Protein AF-A0A2Z5PFH1-F1 (afdb_monomer_lite)

Radius of gyration: 15.81 Å; chains: 1; bounding box: 40×28×47 Å

Structure (mmCIF, N/CA/C/O backbone):
data_AF-A0A2Z5PFH1-F1
#
_entry.id   AF-A0A2Z5PFH1-F1
#
loop_
_atom_site.group_PDB
_atom_site.id
_atom_site.type_symbol
_atom_site.label_atom_id
_atom_site.label_alt_id
_atom_site.label_comp_id
_atom_site.label_asym_id
_atom_site.label_entity_id
_atom_site.label_seq_id
_atom_site.pdbx_PDB_ins_code
_atom_site.Cartn_x
_atom_site.Cartn_y
_atom_site.Cartn_z
_atom_site.occupancy
_atom_site.B_iso_or_equiv
_atom_site.auth_seq_id
_atom_site.auth_comp_id
_atom_site.auth_asym_id
_atom_site.auth_atom_id
_atom_site.pdbx_PDB_model_num
ATOM 1 N N . MET A 1 1 ? -22.703 -1.193 4.687 1.00 47.06 1 MET A N 1
ATOM 2 C CA . MET A 1 1 ? -21.706 -2.068 4.046 1.00 47.06 1 MET A CA 1
ATOM 3 C C . MET A 1 1 ? -21.724 -1.663 2.586 1.00 47.06 1 MET A C 1
ATOM 5 O O . MET A 1 1 ? -22.517 -2.196 1.832 1.00 47.06 1 MET A O 1
ATOM 9 N N . ASP A 1 2 ? -20.964 -0.621 2.246 1.00 62.84 2 ASP A N 1
ATOM 10 C CA . ASP A 1 2 ? -20.824 -0.153 0.862 1.00 62.84 2 ASP A CA 1
ATOM 11 C C . ASP A 1 2 ? -19.458 -0.627 0.369 1.00 62.84 2 ASP A C 1
ATOM 13 O O . ASP A 1 2 ? -18.484 0.132 0.349 1.00 62.84 2 ASP A O 1
ATOM 17 N N . SER A 1 3 ? -19.372 -1.925 0.096 1.00 66.69 3 SER A N 1
ATOM 18 C CA . SER A 1 3 ? -18.253 -2.550 -0.602 1.00 66.69 3 SER A CA 1
ATOM 19 C C . SER A 1 3 ? -18.802 -3.242 -1.843 1.00 66.69 3 SER A C 1
ATOM 21 O O . SER A 1 3 ? -19.851 -3.886 -1.807 1.00 66.69 3 SER A O 1
ATOM 23 N N . PHE A 1 4 ? -18.110 -3.060 -2.962 1.00 80.75 4 PHE A N 1
ATOM 24 C CA . PHE A 1 4 ? -18.420 -3.739 -4.212 1.00 80.75 4 PHE A CA 1
ATOM 25 C C . PHE A 1 4 ? -17.482 -4.931 -4.358 1.00 80.75 4 PHE A C 1
ATOM 27 O O . PHE A 1 4 ? -16.311 -4.849 -3.992 1.00 80.75 4 PHE A O 1
ATOM 34 N N . VAL A 1 5 ? -17.999 -6.032 -4.895 1.00 86.06 5 VAL A N 1
ATOM 35 C CA . VAL A 1 5 ? -17.171 -7.180 -5.267 1.00 86.06 5 VAL A CA 1
ATOM 36 C C . VAL A 1 5 ? -16.503 -6.867 -6.602 1.00 86.06 5 VAL A C 1
ATOM 38 O O . VAL A 1 5 ? -17.179 -6.465 -7.551 1.00 86.06 5 VAL A O 1
ATOM 41 N N . VAL A 1 6 ? -15.182 -7.028 -6.666 1.00 88.62 6 VAL A N 1
ATOM 42 C CA . VAL A 1 6 ? -14.400 -6.801 -7.886 1.00 88.62 6 VAL A CA 1
ATOM 43 C C . VAL A 1 6 ? -14.427 -8.057 -8.757 1.00 88.62 6 VAL A C 1
ATOM 45 O O . VAL A 1 6 ? -14.200 -9.164 -8.277 1.00 88.62 6 VAL A O 1
ATOM 48 N N . ASP A 1 7 ? -14.691 -7.873 -10.050 1.00 93.75 7 ASP A N 1
ATOM 49 C CA . ASP A 1 7 ? -14.525 -8.899 -11.082 1.00 93.75 7 ASP A CA 1
ATOM 50 C C . ASP A 1 7 ? -13.086 -8.818 -11.618 1.00 93.75 7 ASP A C 1
ATOM 52 O O . ASP A 1 7 ? -12.765 -7.976 -12.463 1.00 93.75 7 ASP A O 1
ATOM 56 N N . PHE A 1 8 ? -12.198 -9.639 -11.050 1.00 91.38 8 PHE A N 1
ATOM 57 C CA . PHE A 1 8 ? -10.767 -9.610 -11.363 1.00 91.38 8 PHE A CA 1
ATOM 58 C C . PHE A 1 8 ? -10.460 -10.033 -12.800 1.00 91.38 8 PHE A C 1
ATOM 60 O O . PHE A 1 8 ? -9.520 -9.499 -13.388 1.00 91.38 8 PHE A O 1
ATOM 67 N N . ASP A 1 9 ? -11.265 -10.920 -13.390 1.00 92.06 9 ASP A N 1
ATOM 68 C CA . ASP A 1 9 ? -11.077 -11.358 -14.774 1.00 92.06 9 ASP A CA 1
ATOM 69 C C . ASP A 1 9 ? -11.300 -10.183 -15.730 1.00 92.06 9 ASP A C 1
ATOM 71 O O . ASP A 1 9 ? -10.419 -9.847 -16.526 1.00 92.06 9 ASP A O 1
ATOM 75 N N . LYS A 1 10 ? -12.423 -9.464 -15.580 1.00 94.31 10 LYS A N 1
ATOM 76 C CA . LYS A 1 10 ? -12.698 -8.268 -16.394 1.00 94.31 10 LYS A CA 1
ATOM 77 C C . LYS A 1 10 ? -11.688 -7.152 -16.164 1.00 94.31 10 LYS A C 1
ATOM 79 O O . LYS A 1 10 ? -11.307 -6.470 -17.115 1.00 94.31 10 LYS A O 1
ATOM 84 N N . LEU A 1 11 ? -11.259 -6.941 -14.919 1.00 93.00 11 LEU A N 1
ATOM 85 C CA . LEU A 1 11 ? -10.262 -5.916 -14.611 1.00 93.00 11 LEU A CA 1
ATOM 86 C C . LEU A 1 11 ? -8.904 -6.255 -15.248 1.00 93.00 11 LEU A C 1
ATOM 88 O O . LEU A 1 11 ? -8.261 -5.378 -15.823 1.00 93.00 11 LEU A O 1
ATOM 92 N N . THR A 1 12 ? -8.511 -7.529 -15.227 1.00 91.38 12 THR A N 1
ATOM 93 C CA . THR A 1 12 ? -7.285 -8.018 -15.871 1.00 91.38 12 THR A CA 1
ATOM 94 C C . THR A 1 12 ? -7.345 -7.858 -17.390 1.00 91.38 12 THR A C 1
ATOM 96 O O . THR A 1 12 ? -6.382 -7.398 -18.003 1.00 91.38 12 THR A O 1
ATOM 99 N N . GLU A 1 13 ? -8.474 -8.197 -18.018 1.00 93.12 13 GLU A N 1
ATOM 100 C CA . GLU A 1 13 ? -8.680 -7.982 -19.455 1.00 93.12 13 GLU A CA 1
ATOM 101 C C . GLU A 1 13 ? -8.608 -6.500 -19.832 1.00 93.12 13 GLU A C 1
ATOM 103 O O . GLU A 1 13 ? -7.948 -6.141 -20.810 1.00 93.12 13 GLU A O 1
ATOM 108 N N . TYR A 1 14 ? -9.233 -5.632 -19.032 1.00 93.12 14 TYR A N 1
ATOM 109 C CA . TYR A 1 14 ? -9.162 -4.190 -19.232 1.00 93.12 14 TYR A CA 1
ATOM 110 C C . TYR A 1 14 ? -7.716 -3.690 -19.168 1.00 93.12 14 TYR A C 1
ATOM 112 O O . TYR A 1 14 ? -7.279 -2.996 -20.084 1.00 93.12 14 TYR A O 1
ATOM 120 N N . ILE A 1 15 ? -6.949 -4.094 -18.154 1.00 91.69 15 ILE A N 1
ATOM 121 C CA . ILE A 1 15 ? -5.542 -3.696 -18.002 1.00 91.69 15 ILE A CA 1
ATOM 122 C C . ILE A 1 15 ? -4.700 -4.156 -19.194 1.00 91.69 15 ILE A C 1
ATOM 124 O O . ILE A 1 15 ? -3.959 -3.355 -19.756 1.00 91.69 15 ILE A O 1
ATOM 128 N N . ARG A 1 16 ? -4.879 -5.401 -19.656 1.00 89.75 16 ARG A N 1
ATOM 129 C CA . ARG A 1 16 ? -4.196 -5.928 -20.855 1.00 89.75 16 ARG A CA 1
ATOM 130 C C . ARG A 1 16 ? -4.543 -5.172 -22.140 1.00 89.75 16 ARG A C 1
ATOM 132 O O . ARG A 1 16 ? -3.787 -5.237 -23.105 1.00 89.75 16 ARG A O 1
ATOM 139 N N . SER A 1 17 ? -5.688 -4.489 -22.186 1.00 93.69 17 SER A N 1
ATOM 140 C CA . SER A 1 17 ? -6.093 -3.684 -23.343 1.00 93.69 17 SER A CA 1
ATOM 141 C C . SER A 1 17 ? -5.407 -2.311 -23.404 1.00 93.69 17 SER A C 1
ATOM 143 O O . SER A 1 17 ? -5.392 -1.682 -24.468 1.00 93.69 17 SER A O 1
ATOM 145 N N . ILE A 1 18 ? -4.825 -1.847 -22.291 1.00 93.81 18 ILE A N 1
ATOM 146 C CA . ILE A 1 18 ? -4.111 -0.571 -22.213 1.00 93.81 18 ILE A CA 1
ATOM 147 C C . ILE A 1 18 ? -2.772 -0.713 -22.946 1.00 93.81 18 ILE A C 1
ATOM 149 O O . ILE A 1 18 ? -1.965 -1.584 -22.645 1.00 93.81 18 ILE A O 1
ATOM 153 N N . LYS A 1 19 ? -2.521 0.164 -23.922 1.00 88.56 19 LYS A N 1
ATOM 154 C CA . LYS A 1 19 ? -1.299 0.154 -24.742 1.00 88.56 19 LYS A CA 1
ATOM 155 C C . LYS A 1 19 ? -0.246 1.107 -24.178 1.00 88.56 19 LYS A C 1
ATOM 157 O O . LYS A 1 19 ? 0.057 2.123 -24.798 1.00 88.56 19 LYS A O 1
ATOM 162 N N . THR A 1 20 ? 0.260 0.791 -22.992 1.00 91.12 20 THR A N 1
ATOM 163 C CA . THR A 1 20 ? 1.402 1.469 -22.362 1.00 91.12 20 THR A CA 1
ATOM 164 C C . THR A 1 20 ? 2.410 0.423 -21.905 1.00 91.12 20 THR A C 1
ATOM 166 O O . THR A 1 20 ? 2.016 -0.696 -21.585 1.00 91.12 20 THR A O 1
ATOM 169 N N . GLU A 1 21 ? 3.692 0.777 -21.914 1.00 83.88 21 GLU A N 1
ATOM 170 C CA . GLU A 1 21 ? 4.759 -0.090 -21.399 1.00 83.88 21 GLU A CA 1
ATOM 171 C C . GLU A 1 21 ? 4.835 -0.000 -19.871 1.00 83.88 21 GLU A C 1
ATOM 173 O O . GLU A 1 21 ? 4.939 -1.025 -19.206 1.00 83.88 21 GLU A O 1
ATOM 178 N N . ASP A 1 22 ? 4.651 1.205 -19.323 1.00 91.31 22 ASP A N 1
ATOM 179 C CA . ASP A 1 22 ? 4.668 1.457 -17.883 1.00 91.31 22 ASP A CA 1
ATOM 180 C C . ASP A 1 22 ? 3.259 1.789 -17.379 1.00 91.31 22 ASP A C 1
ATOM 182 O O . ASP A 1 22 ? 2.590 2.694 -17.898 1.00 91.31 22 ASP A O 1
ATOM 186 N N . LEU A 1 23 ? 2.799 1.059 -16.360 1.00 94.38 23 LEU A N 1
ATOM 187 C CA . LEU A 1 23 ? 1.491 1.243 -15.735 1.00 94.38 23 LEU A CA 1
ATOM 188 C C . LEU A 1 23 ? 1.618 1.229 -14.210 1.00 94.38 23 LEU A C 1
ATOM 190 O O . LEU A 1 23 ? 2.183 0.306 -13.633 1.00 94.38 23 LEU A O 1
ATOM 194 N N . ILE A 1 24 ? 1.025 2.229 -13.556 1.00 95.19 24 ILE A N 1
ATOM 195 C CA . ILE A 1 24 ? 0.897 2.278 -12.096 1.00 95.19 24 ILE A CA 1
ATOM 196 C C . ILE A 1 24 ? -0.536 1.893 -11.735 1.00 95.19 24 ILE A C 1
ATOM 198 O O . ILE A 1 24 ? -1.491 2.552 -12.151 1.00 95.19 24 ILE A O 1
ATOM 202 N N . LEU A 1 25 ? -0.679 0.823 -10.956 1.00 95.06 25 LEU A N 1
ATOM 203 C CA . LEU A 1 25 ? -1.960 0.345 -10.445 1.00 95.06 25 LEU A CA 1
ATOM 204 C C . LEU A 1 25 ? -2.173 0.863 -9.017 1.00 95.06 25 LEU A C 1
ATOM 206 O O . LEU A 1 25 ? -1.596 0.332 -8.071 1.00 95.06 25 LEU A O 1
ATOM 210 N N . ASP A 1 26 ? -3.017 1.884 -8.861 1.00 95.00 26 ASP A N 1
ATOM 211 C CA . ASP A 1 26 ? -3.407 2.420 -7.551 1.00 95.00 26 ASP A CA 1
ATOM 212 C C . ASP A 1 26 ? -4.701 1.761 -7.050 1.00 95.00 26 ASP A C 1
ATOM 214 O O . ASP A 1 26 ? -5.763 1.864 -7.672 1.00 95.00 26 ASP A O 1
ATOM 218 N N . GLY A 1 27 ? -4.611 1.073 -5.913 1.00 91.88 27 GLY A N 1
ATOM 219 C CA . GLY A 1 27 ? -5.760 0.518 -5.210 1.00 91.88 27 GLY A CA 1
ATOM 220 C C . GLY A 1 27 ? -5.382 -0.605 -4.250 1.00 91.88 27 GLY A C 1
ATOM 221 O O . GLY A 1 27 ? -4.429 -1.339 -4.474 1.00 91.88 27 GLY A O 1
ATOM 222 N N . HIS A 1 28 ? -6.186 -0.803 -3.204 1.00 89.75 28 HIS A N 1
ATOM 223 C CA . HIS A 1 28 ? -5.959 -1.843 -2.187 1.00 89.75 28 HIS A CA 1
ATOM 224 C C . HIS A 1 28 ? -6.121 -3.286 -2.708 1.00 89.75 28 HIS A C 1
ATOM 226 O O . HIS A 1 28 ? -5.825 -4.229 -1.988 1.00 89.75 28 HIS A O 1
ATOM 232 N N . VAL A 1 29 ? -6.567 -3.464 -3.957 1.00 91.62 29 VAL A N 1
ATOM 233 C CA . VAL A 1 29 ? -6.668 -4.767 -4.638 1.00 91.62 29 VAL A CA 1
ATOM 234 C C . VAL A 1 29 ? -5.651 -4.925 -5.777 1.00 91.62 29 VAL A C 1
ATOM 236 O O . VAL A 1 29 ? -5.724 -5.890 -6.533 1.00 91.62 29 VAL A O 1
ATOM 239 N N . SER A 1 30 ? -4.720 -3.980 -5.955 1.00 94.12 30 SER A N 1
ATOM 240 C CA . SER A 1 30 ? -3.780 -3.989 -7.088 1.00 94.12 30 SER A CA 1
ATOM 241 C C . SER A 1 30 ? -2.867 -5.219 -7.098 1.00 94.12 30 SER A C 1
ATOM 243 O O . SER A 1 30 ? -2.557 -5.752 -8.162 1.00 94.12 30 SER A O 1
ATOM 245 N N . HIS A 1 31 ? -2.518 -5.734 -5.919 1.00 93.12 31 HIS A N 1
ATOM 246 C CA . HIS A 1 31 ? -1.700 -6.932 -5.743 1.00 93.12 31 HIS A CA 1
ATOM 247 C C . HIS A 1 31 ? -2.378 -8.229 -6.236 1.00 93.12 31 HIS A C 1
ATOM 249 O O . HIS A 1 31 ? -1.705 -9.245 -6.380 1.00 93.12 31 HIS A O 1
ATOM 255 N N . TYR A 1 32 ? -3.681 -8.215 -6.547 1.00 92.38 32 TYR A N 1
ATOM 256 C CA . TYR A 1 32 ? -4.378 -9.342 -7.190 1.00 92.38 32 TYR A CA 1
ATOM 257 C C . TYR A 1 32 ? -4.186 -9.385 -8.715 1.00 92.38 32 TYR A C 1
ATOM 259 O O . TYR A 1 32 ? -4.583 -10.354 -9.358 1.00 92.38 32 TYR A O 1
ATOM 267 N N . LEU A 1 33 ? -3.612 -8.340 -9.317 1.00 92.44 33 LEU A N 1
ATOM 268 C CA . LEU A 1 33 ? -3.552 -8.161 -10.774 1.00 92.44 33 LEU A CA 1
ATOM 269 C C . LEU A 1 33 ? -2.220 -8.624 -11.383 1.00 92.44 33 LEU A C 1
ATOM 271 O O . LEU A 1 33 ? -1.902 -8.258 -12.512 1.00 92.44 33 LEU A O 1
ATOM 275 N N . ASN A 1 34 ? -1.458 -9.438 -10.642 1.00 89.44 34 ASN A N 1
ATOM 276 C CA . ASN A 1 34 ? -0.139 -9.954 -11.015 1.00 89.44 34 ASN A CA 1
ATOM 277 C C . ASN A 1 34 ? 0.819 -8.861 -11.548 1.00 89.44 34 ASN A C 1
ATOM 279 O O . ASN A 1 34 ? 1.295 -8.964 -12.683 1.00 89.44 34 ASN A O 1
ATOM 28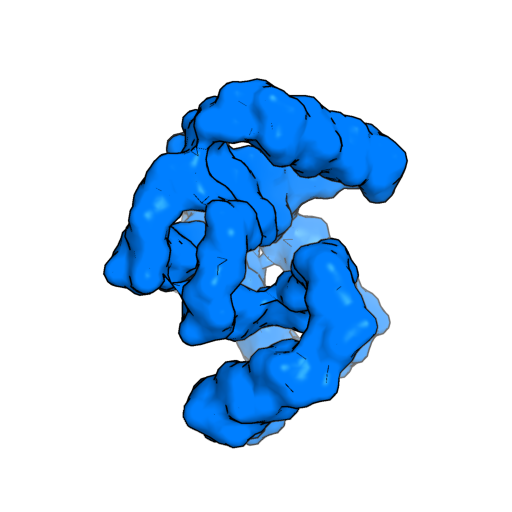3 N N . PRO A 1 35 ? 1.086 -7.799 -10.766 1.00 93.38 35 PRO A N 1
ATOM 284 C CA . PRO A 1 35 ? 2.040 -6.771 -11.161 1.00 93.38 35 PRO A CA 1
ATOM 285 C C . PRO A 1 35 ? 3.491 -7.291 -11.149 1.00 93.38 35 PRO A C 1
ATOM 287 O O . PRO A 1 35 ? 3.824 -8.323 -10.549 1.00 93.38 35 PRO A O 1
ATOM 290 N N . A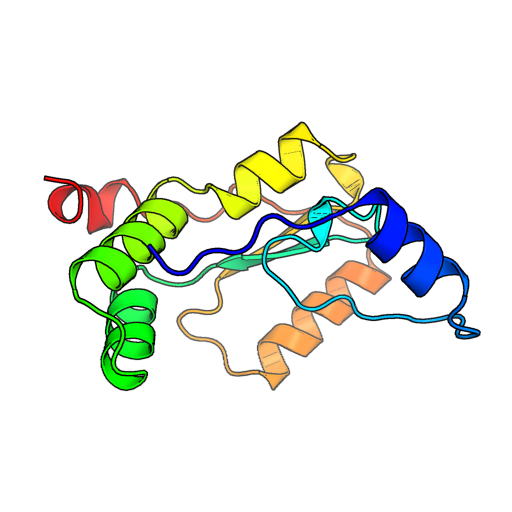SP A 1 36 ? 4.376 -6.547 -11.812 1.00 94.31 36 ASP A N 1
ATOM 291 C CA . ASP A 1 36 ? 5.815 -6.832 -11.823 1.00 94.31 36 ASP A CA 1
ATOM 292 C C . ASP A 1 36 ? 6.491 -6.451 -10.500 1.00 94.31 36 ASP A C 1
ATOM 294 O O . ASP A 1 36 ? 7.398 -7.150 -10.054 1.00 94.31 36 ASP A O 1
ATOM 298 N N . TYR A 1 37 ? 5.995 -5.392 -9.853 1.00 96.31 37 TYR A N 1
ATOM 299 C CA . TYR A 1 37 ? 6.448 -4.884 -8.558 1.00 96.31 37 TYR A CA 1
ATOM 300 C C . TYR A 1 37 ? 5.241 -4.485 -7.701 1.00 96.31 37 TYR A C 1
ATOM 302 O O . TYR A 1 37 ? 4.229 -4.016 -8.226 1.00 96.31 37 TYR A O 1
ATOM 310 N N . ILE A 1 38 ? 5.349 -4.650 -6.384 1.00 97.50 38 ILE A N 1
ATOM 311 C CA . ILE A 1 38 ? 4.299 -4.332 -5.412 1.00 97.50 38 ILE A CA 1
ATOM 312 C C . ILE A 1 38 ? 4.889 -3.415 -4.351 1.00 97.50 38 ILE A C 1
ATOM 314 O O . ILE A 1 38 ? 5.870 -3.762 -3.703 1.00 97.50 38 ILE A O 1
ATOM 318 N N . VAL A 1 39 ? 4.251 -2.266 -4.147 1.00 97.88 39 VAL A N 1
ATOM 319 C CA . VAL A 1 39 ? 4.600 -1.338 -3.071 1.00 97.88 39 VAL A CA 1
ATOM 320 C C . VAL A 1 39 ? 3.455 -1.297 -2.067 1.00 97.88 39 VAL A C 1
ATOM 322 O O . VAL A 1 39 ? 2.343 -0.893 -2.408 1.00 97.88 39 VAL A O 1
ATOM 325 N N . VAL A 1 40 ? 3.728 -1.695 -0.827 1.00 97.75 40 VAL A N 1
ATOM 326 C CA . VAL A 1 40 ? 2.774 -1.650 0.283 1.00 97.75 40 VAL A CA 1
ATOM 327 C C . VAL A 1 40 ? 3.062 -0.409 1.122 1.00 97.75 40 VAL A C 1
ATOM 329 O O . VAL A 1 40 ? 4.031 -0.353 1.879 1.00 97.75 40 VAL A O 1
ATOM 332 N N . LEU A 1 41 ? 2.210 0.607 0.979 1.00 97.69 41 LEU A N 1
ATOM 333 C CA . LEU A 1 41 ? 2.294 1.825 1.782 1.00 97.69 41 LEU A CA 1
ATOM 334 C C . LEU A 1 41 ? 1.705 1.562 3.170 1.00 97.69 41 LEU A C 1
ATOM 336 O O . LEU A 1 41 ? 0.505 1.323 3.297 1.00 97.69 41 LEU A O 1
ATOM 340 N N . ARG A 1 42 ? 2.542 1.654 4.200 1.00 97.88 42 ARG A N 1
ATOM 341 C CA . ARG A 1 42 ? 2.156 1.555 5.610 1.00 97.88 42 ARG A CA 1
ATOM 342 C C . ARG A 1 42 ? 2.000 2.938 6.211 1.00 97.88 42 ARG A C 1
ATOM 344 O O . ARG A 1 42 ? 2.640 3.898 5.772 1.00 97.88 42 ARG A O 1
ATOM 351 N N . ALA A 1 43 ? 1.167 3.063 7.233 1.00 97.56 43 ALA A N 1
ATOM 352 C CA . ALA A 1 43 ? 1.118 4.280 8.030 1.00 97.56 43 ALA A CA 1
ATOM 353 C C . ALA A 1 43 ? 0.567 4.001 9.421 1.00 97.56 43 ALA A C 1
ATOM 35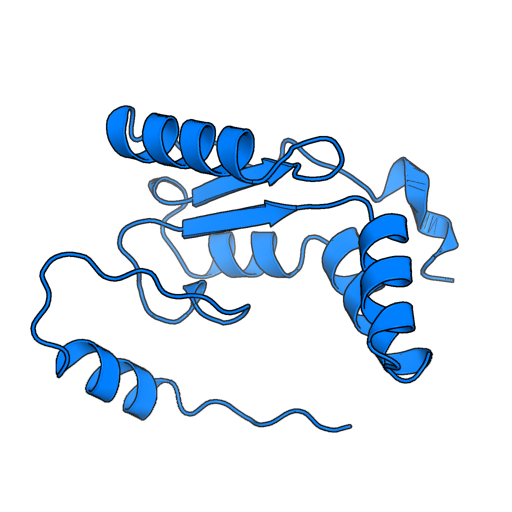5 O O . ALA A 1 43 ? -0.307 3.160 9.597 1.00 97.56 43 ALA A O 1
ATOM 356 N N . ASN A 1 44 ? 1.005 4.807 10.381 1.00 97.50 44 ASN A N 1
ATOM 357 C CA . ASN A 1 44 ? 0.531 4.779 11.751 1.00 97.50 44 ASN A CA 1
ATOM 358 C C . ASN A 1 44 ? -1.017 4.697 11.812 1.00 97.50 44 ASN A C 1
ATOM 360 O O . ASN A 1 44 ? -1.695 5.555 11.223 1.00 97.50 44 ASN A O 1
ATOM 364 N N . PRO A 1 45 ? -1.594 3.727 12.548 1.00 97.62 45 PRO A N 1
ATOM 365 C CA . PRO A 1 45 ? -3.041 3.512 12.607 1.00 97.62 45 PRO A CA 1
ATOM 366 C C . PRO A 1 45 ? -3.855 4.752 13.018 1.00 97.62 45 PRO A C 1
ATOM 368 O O . PRO A 1 45 ? -4.957 4.976 12.508 1.00 97.62 45 PRO A O 1
ATOM 371 N N . LEU A 1 46 ? -3.315 5.628 13.875 1.00 96.94 46 LEU A N 1
ATOM 372 C CA . LEU A 1 46 ? -3.982 6.882 14.247 1.00 96.94 46 LEU A CA 1
ATOM 373 C C . LEU A 1 46 ? -4.015 7.892 13.092 1.00 96.94 46 LEU A C 1
ATOM 375 O O . LEU A 1 46 ? -4.990 8.635 12.950 1.00 96.94 46 LEU A O 1
ATOM 379 N N . LEU A 1 47 ? -2.993 7.912 12.229 1.00 97.31 47 LEU A N 1
ATOM 380 C CA . LEU A 1 47 ? -3.017 8.727 11.011 1.00 97.31 47 LEU A CA 1
ATOM 381 C C . LEU A 1 47 ? -4.086 8.222 10.042 1.00 97.31 47 LEU A C 1
ATOM 383 O O . LEU A 1 47 ? -4.814 9.037 9.469 1.00 97.31 47 LEU A O 1
ATOM 387 N N . ILE A 1 48 ? -4.217 6.901 9.883 1.00 97.19 48 ILE A N 1
ATOM 388 C CA . ILE A 1 48 ? -5.284 6.291 9.078 1.00 97.19 48 ILE A CA 1
ATOM 389 C C . ILE A 1 48 ? -6.655 6.695 9.623 1.00 97.19 48 ILE A C 1
ATOM 391 O O . ILE A 1 48 ? -7.472 7.230 8.869 1.00 97.19 48 ILE A O 1
ATOM 395 N N . LYS A 1 49 ? -6.873 6.544 10.935 1.00 97.44 49 LYS A N 1
ATOM 396 C CA . LYS A 1 49 ? -8.109 6.956 11.612 1.00 97.44 49 LYS A CA 1
ATOM 397 C C . LYS A 1 49 ? -8.470 8.410 11.302 1.00 97.44 49 LYS A C 1
ATOM 399 O O . LYS A 1 49 ? -9.534 8.672 10.741 1.00 97.44 49 LYS A O 1
ATOM 404 N N . ASN A 1 50 ? -7.551 9.339 11.565 1.00 97.88 50 ASN A N 1
ATOM 405 C CA . ASN A 1 50 ? -7.763 10.772 11.344 1.00 97.88 50 ASN A CA 1
ATOM 406 C C . ASN A 1 50 ? -8.079 11.091 9.871 1.00 97.88 50 ASN A C 1
ATOM 408 O O . ASN A 1 50 ? -8.982 11.879 9.567 1.00 97.88 50 ASN A O 1
ATOM 412 N N . ARG A 1 51 ? -7.363 10.459 8.928 1.00 97.62 51 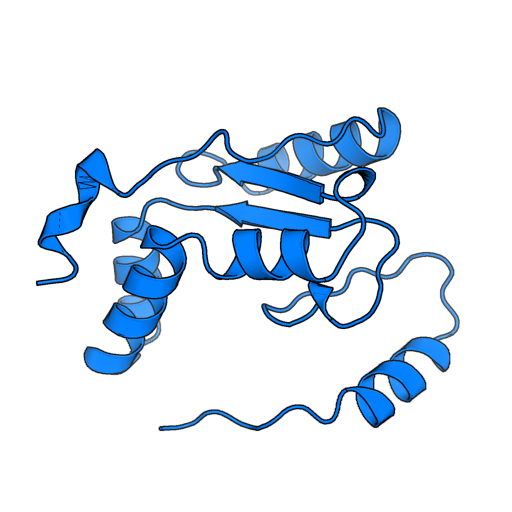ARG A N 1
ATOM 413 C CA . ARG A 1 51 ? -7.589 10.639 7.485 1.00 97.62 51 ARG A CA 1
ATOM 414 C C . ARG A 1 51 ? -8.986 10.162 7.086 1.00 97.62 51 ARG A C 1
ATOM 416 O O . ARG A 1 51 ? -9.679 10.874 6.359 1.00 97.62 51 ARG A O 1
ATOM 423 N N . LEU A 1 52 ? -9.430 9.002 7.563 1.00 97.12 52 LEU A N 1
ATOM 424 C CA . LEU A 1 52 ? -10.738 8.441 7.210 1.00 97.12 52 LEU A CA 1
ATOM 425 C C . LEU A 1 52 ? -11.908 9.173 7.885 1.00 97.12 52 LEU A C 1
ATOM 427 O O . LEU A 1 52 ? -12.932 9.407 7.239 1.00 97.12 52 LEU A O 1
ATOM 431 N N . GLU A 1 53 ? -11.749 9.619 9.132 1.00 97.12 53 GLU A N 1
ATOM 432 C CA . GLU A 1 53 ? -12.731 10.477 9.809 1.00 97.12 53 GLU A CA 1
ATOM 433 C C . GLU A 1 53 ? -12.901 11.816 9.078 1.00 97.12 53 GLU A C 1
ATOM 435 O O . GLU A 1 53 ? -14.029 12.256 8.847 1.00 97.12 53 GLU A O 1
ATOM 440 N N . SER A 1 54 ? -11.807 12.431 8.605 1.00 97.81 54 SER A N 1
ATOM 441 C CA . SER A 1 54 ? -11.877 13.673 7.815 1.00 97.81 54 SER A CA 1
ATOM 442 C C . SER A 1 54 ? -12.598 13.492 6.470 1.00 97.81 54 SER A C 1
ATOM 444 O O . SER A 1 54 ? -13.250 14.414 5.974 1.00 97.81 54 SER A O 1
ATOM 446 N N . ARG A 1 55 ? -12.565 12.271 5.917 1.00 96.56 55 ARG A N 1
ATOM 447 C CA . ARG A 1 55 ? -13.346 11.849 4.742 1.00 96.56 55 ARG A CA 1
ATOM 448 C C . ARG A 1 55 ? -14.807 11.519 5.076 1.00 96.56 55 ARG A C 1
ATOM 450 O O . ARG A 1 55 ? -15.550 11.128 4.179 1.00 96.56 55 ARG A O 1
ATOM 457 N N . LYS A 1 56 ? -15.234 11.701 6.333 1.00 96.44 56 LYS A N 1
ATOM 458 C CA . LYS A 1 56 ? -16.597 11.459 6.839 1.00 96.44 56 LYS A CA 1
ATOM 459 C C . LYS A 1 56 ? -17.049 10.004 6.713 1.00 96.44 56 LYS A C 1
ATOM 461 O O . LYS A 1 56 ? -18.226 9.732 6.475 1.00 96.44 56 LYS A O 1
ATOM 466 N N . TYR A 1 57 ? -16.119 9.062 6.853 1.00 95.06 57 TYR A N 1
ATOM 467 C CA . TYR A 1 57 ? -16.468 7.646 6.902 1.00 95.06 57 TYR A CA 1
ATOM 468 C C . TYR A 1 57 ? -17.217 7.343 8.206 1.00 95.06 57 TYR A C 1
ATOM 470 O O . TYR A 1 57 ? -17.001 7.990 9.230 1.00 95.06 57 TYR A O 1
ATOM 478 N N . LEU A 1 58 ? -18.113 6.353 8.171 1.00 95.50 58 LEU A N 1
ATOM 479 C CA . LEU A 1 58 ? -18.797 5.895 9.380 1.00 95.50 58 LEU A CA 1
ATOM 480 C C . LEU A 1 58 ? -17.771 5.336 10.380 1.00 95.50 58 LEU A C 1
ATOM 482 O O . LEU A 1 58 ? -16.869 4.624 9.938 1.00 95.50 58 LEU A O 1
ATOM 486 N N . PRO A 1 59 ? -17.938 5.552 11.700 1.00 94.81 59 PRO A N 1
ATOM 487 C CA . PRO A 1 59 ? -16.975 5.104 12.710 1.00 94.81 59 PRO A CA 1
ATOM 488 C C . PRO A 1 59 ? -16.601 3.624 12.589 1.00 94.81 59 PRO A C 1
ATOM 490 O O . PRO A 1 59 ? -15.429 3.277 12.639 1.00 94.81 59 PRO A O 1
ATOM 493 N N . LYS A 1 60 ? -17.590 2.762 12.316 1.00 93.88 60 LYS A N 1
ATOM 494 C CA . LYS A 1 60 ? -17.351 1.335 12.075 1.00 93.88 60 LYS A CA 1
ATOM 495 C C . LYS A 1 60 ? -16.390 1.094 10.902 1.00 93.88 60 LYS A C 1
ATOM 497 O O . LYS A 1 60 ? -15.443 0.340 11.041 1.00 93.88 60 LYS A O 1
ATOM 502 N N . LYS A 1 61 ? -16.607 1.771 9.769 1.00 93.44 61 LYS A N 1
ATOM 503 C CA . LYS A 1 61 ? -15.760 1.637 8.572 1.00 93.44 61 LYS A CA 1
ATOM 504 C C . LYS A 1 61 ? -14.352 2.183 8.813 1.00 93.44 61 LYS A C 1
ATOM 506 O O . LYS A 1 61 ? -13.394 1.653 8.265 1.00 93.44 61 LYS A O 1
ATOM 511 N N . VAL A 1 62 ? -14.228 3.250 9.605 1.00 96.12 62 VAL A N 1
ATOM 512 C CA . VAL A 1 62 ? -12.921 3.769 10.025 1.00 96.12 62 VAL A CA 1
ATOM 513 C C . VAL A 1 62 ? -12.169 2.692 10.804 1.00 96.12 62 VAL A C 1
ATOM 515 O O . VAL A 1 62 ? -11.056 2.360 10.412 1.00 96.12 62 VAL A O 1
ATOM 518 N N . MET A 1 63 ? -12.791 2.115 11.837 1.00 96.00 63 MET A N 1
ATOM 519 C CA . MET A 1 63 ? -12.155 1.086 12.664 1.00 96.00 63 MET A CA 1
ATOM 520 C C . MET A 1 63 ? -11.796 -0.170 11.869 1.00 96.00 63 MET A C 1
ATOM 522 O O . MET A 1 63 ? -10.661 -0.607 11.968 1.00 96.00 63 MET A O 1
ATOM 526 N N . GLU A 1 64 ? -12.667 -0.643 10.971 1.00 95.19 64 GLU A N 1
ATOM 527 C CA . GLU A 1 64 ? -12.360 -1.769 10.069 1.00 95.19 64 GLU A CA 1
ATOM 528 C C . GLU A 1 64 ? -11.065 -1.537 9.254 1.00 95.19 64 GLU A C 1
ATOM 530 O O . GLU A 1 64 ? -10.287 -2.461 9.039 1.00 95.19 64 GLU A O 1
ATOM 535 N N . ASN A 1 65 ? -10.797 -0.303 8.804 1.00 95.44 65 ASN A N 1
ATOM 536 C CA . ASN A 1 65 ? -9.567 0.014 8.060 1.00 95.44 65 ASN A CA 1
ATOM 537 C C . ASN A 1 65 ? -8.347 0.202 8.978 1.00 95.44 65 ASN A C 1
ATOM 539 O O . ASN A 1 65 ? -7.227 -0.087 8.570 1.00 95.44 65 ASN A O 1
ATOM 543 N N . VAL A 1 66 ? -8.554 0.706 10.197 1.00 97.12 66 VAL A N 1
ATOM 544 C CA . VAL A 1 66 ? -7.500 0.840 11.217 1.00 97.12 66 VAL A CA 1
ATOM 545 C C . VAL A 1 66 ? -7.038 -0.542 11.679 1.00 97.12 66 VAL A C 1
ATOM 547 O O . VAL A 1 66 ? -5.841 -0.790 11.748 1.00 97.12 66 VAL A O 1
ATOM 550 N N . GLU A 1 67 ? -7.982 -1.449 11.928 1.00 96.56 67 GLU A N 1
ATOM 551 C CA . GLU A 1 67 ? -7.749 -2.867 12.213 1.00 96.56 67 GLU A CA 1
ATOM 552 C C . GLU A 1 67 ? -6.983 -3.547 11.079 1.00 96.56 67 GLU A C 1
ATOM 554 O O . GLU A 1 67 ? -5.998 -4.234 11.333 1.00 96.56 67 GLU A O 1
ATOM 559 N N . ALA A 1 68 ? -7.392 -3.325 9.826 1.00 96.00 68 ALA A N 1
ATOM 560 C CA . ALA A 1 68 ? -6.713 -3.908 8.673 1.00 96.00 68 ALA A CA 1
ATOM 561 C C . ALA A 1 68 ? -5.244 -3.461 8.555 1.00 96.00 68 ALA A C 1
ATOM 563 O O . ALA A 1 68 ? -4.388 -4.278 8.223 1.00 96.00 68 ALA A O 1
ATOM 564 N N . GLU A 1 69 ? -4.941 -2.192 8.852 1.00 97.44 69 GLU A N 1
ATOM 565 C CA . GLU A 1 69 ? -3.558 -1.696 8.900 1.00 97.44 69 GLU A CA 1
ATOM 566 C C . GLU A 1 69 ? -2.782 -2.271 10.089 1.00 97.44 69 GLU A C 1
ATOM 568 O O . GLU A 1 69 ? -1.612 -2.613 9.943 1.00 97.44 69 GLU A O 1
ATOM 573 N N . LEU A 1 70 ? -3.420 -2.386 11.257 1.00 96.81 70 LEU A N 1
ATOM 574 C CA . LEU A 1 70 ? -2.798 -2.938 12.462 1.00 96.81 70 LEU A CA 1
ATOM 575 C C . LEU A 1 70 ? -2.423 -4.416 12.302 1.00 96.81 70 LEU A C 1
ATOM 577 O O . LEU A 1 70 ? -1.413 -4.852 12.841 1.00 96.81 70 LEU A O 1
ATOM 581 N N . LEU A 1 71 ? -3.260 -5.173 11.591 1.00 95.88 71 LEU A N 1
ATOM 582 C CA . LEU A 1 71 ? -3.112 -6.610 11.359 1.00 95.88 71 LEU A CA 1
ATOM 583 C C . LEU A 1 71 ? -2.354 -6.935 10.063 1.00 95.88 71 LEU A C 1
ATOM 585 O O . LEU A 1 71 ? -2.410 -8.072 9.602 1.00 95.88 71 LEU A O 1
ATOM 589 N N . ASP A 1 72 ? -1.692 -5.947 9.455 1.00 96.69 72 ASP A N 1
ATOM 590 C CA . ASP A 1 72 ? -0.884 -6.111 8.242 1.00 96.69 72 ASP A CA 1
ATOM 591 C C . ASP A 1 72 ? -1.651 -6.706 7.042 1.00 96.69 72 ASP A C 1
ATOM 593 O O . ASP A 1 72 ? -1.045 -7.313 6.162 1.00 96.69 72 ASP A O 1
ATOM 597 N N . VAL A 1 73 ? -2.978 -6.533 6.955 1.00 96.44 73 VAL A N 1
ATOM 598 C CA . VAL A 1 73 ? -3.829 -7.269 5.993 1.00 96.44 73 VAL A CA 1
ATOM 599 C C . VAL A 1 73 ? -3.347 -7.101 4.550 1.00 96.44 73 VAL A C 1
ATOM 601 O O . VAL A 1 73 ? -3.115 -8.089 3.860 1.00 96.44 73 VAL A O 1
ATOM 604 N N . CYS A 1 74 ? -3.124 -5.865 4.095 1.00 95.81 74 CYS A N 1
ATOM 605 C CA . CYS A 1 74 ? -2.648 -5.605 2.730 1.00 95.81 74 CYS A CA 1
ATOM 606 C C . CYS A 1 74 ? -1.251 -6.191 2.460 1.00 95.81 74 CYS A C 1
ATOM 608 O O . CYS A 1 74 ? -0.965 -6.598 1.331 1.00 95.81 74 CYS A O 1
ATOM 610 N N . LEU A 1 75 ? -0.376 -6.216 3.470 1.00 97.25 75 LEU A N 1
ATOM 611 C CA . LEU A 1 75 ? 0.966 -6.781 3.348 1.00 97.25 75 LEU A CA 1
ATOM 612 C C . LEU A 1 75 ? 0.899 -8.309 3.253 1.00 97.25 75 LEU A C 1
ATOM 614 O O . LEU A 1 75 ? 1.468 -8.886 2.329 1.00 97.25 75 LEU A O 1
ATOM 618 N N . ILE A 1 76 ? 0.159 -8.945 4.164 1.00 96.88 76 ILE A N 1
ATOM 619 C CA . ILE A 1 76 ? -0.036 -10.397 4.197 1.00 96.88 76 ILE A CA 1
ATOM 620 C C . ILE A 1 76 ? -0.668 -10.872 2.888 1.00 96.88 76 ILE A C 1
ATOM 622 O O . ILE A 1 76 ? -0.135 -11.780 2.257 1.00 96.88 76 ILE A O 1
ATOM 626 N N . GLU A 1 77 ? -1.737 -10.224 2.416 1.00 96.19 77 GLU A N 1
ATOM 627 C CA . GLU A 1 77 ? -2.365 -10.596 1.142 1.00 96.19 77 GLU A CA 1
ATOM 628 C C . GLU A 1 77 ? -1.401 -10.453 -0.048 1.00 96.19 77 GLU A C 1
ATOM 630 O O . GLU A 1 77 ? -1.431 -11.272 -0.970 1.00 96.19 77 GLU A O 1
ATOM 635 N N . SER A 1 78 ? -0.521 -9.445 -0.026 1.00 96.38 78 SER A N 1
ATOM 636 C CA . SER A 1 78 ? 0.500 -9.266 -1.062 1.00 96.38 78 SER A CA 1
ATOM 637 C C . SER A 1 78 ? 1.499 -10.424 -1.067 1.00 96.38 78 SER A C 1
ATOM 639 O O . SER A 1 78 ? 1.767 -10.963 -2.141 1.00 96.38 78 SER A O 1
ATOM 641 N N . ILE A 1 79 ? 1.988 -10.834 0.109 1.00 95.62 79 ILE A N 1
ATOM 642 C CA . ILE A 1 79 ? 2.938 -11.944 0.300 1.00 95.62 79 ILE A CA 1
ATOM 643 C C . ILE A 1 79 ? 2.309 -13.286 -0.086 1.00 95.62 79 ILE A C 1
ATOM 645 O O . ILE A 1 79 ? 2.897 -14.054 -0.838 1.00 95.62 79 ILE A O 1
ATOM 649 N N . GLU A 1 80 ? 1.090 -13.572 0.371 1.00 95.31 80 GLU A N 1
ATOM 650 C CA . GLU A 1 80 ? 0.441 -14.867 0.133 1.00 95.31 80 GLU A CA 1
ATOM 651 C C . GLU A 1 80 ? 0.104 -15.123 -1.343 1.00 95.31 80 GLU A C 1
ATOM 653 O O . GLU A 1 80 ? -0.059 -16.273 -1.761 1.00 95.31 80 GLU A O 1
ATOM 658 N N . LYS A 1 81 ? -0.057 -14.059 -2.137 1.00 93.38 81 LYS A N 1
ATOM 659 C CA . LYS A 1 81 ? -0.552 -14.144 -3.521 1.00 93.38 81 LYS A CA 1
ATOM 660 C C . LYS A 1 81 ? 0.515 -13.919 -4.578 1.00 93.38 81 LYS A C 1
ATOM 662 O O . LYS A 1 81 ? 0.243 -14.173 -5.751 1.00 93.38 81 LYS A O 1
ATOM 667 N N . ASN A 1 82 ? 1.691 -13.434 -4.195 1.00 95.19 82 ASN A N 1
ATOM 668 C CA . ASN A 1 82 ? 2.727 -13.021 -5.131 1.00 95.19 82 ASN A CA 1
ATOM 669 C C . ASN A 1 82 ? 4.099 -13.549 -4.712 1.00 95.19 82 ASN A C 1
ATOM 671 O O . ASN A 1 82 ? 4.291 -14.080 -3.627 1.00 95.19 82 ASN A O 1
ATOM 675 N N . ASP A 1 83 ? 5.066 -13.403 -5.612 1.00 94.75 83 ASP A N 1
ATOM 676 C CA . ASP A 1 83 ? 6.467 -13.656 -5.297 1.00 94.75 83 ASP A CA 1
ATOM 677 C C . ASP A 1 83 ? 6.992 -12.542 -4.376 1.00 94.75 83 ASP A C 1
ATOM 679 O O . ASP A 1 83 ? 6.949 -11.362 -4.737 1.00 94.75 83 ASP A O 1
ATOM 683 N N . GLU A 1 84 ? 7.494 -12.921 -3.201 1.00 93.38 84 GLU A N 1
ATOM 684 C CA . GLU A 1 84 ? 8.048 -12.017 -2.184 1.00 93.38 84 GLU A CA 1
ATOM 685 C C . GLU A 1 84 ? 9.175 -11.124 -2.732 1.00 93.38 84 GLU A C 1
ATOM 687 O O . GLU A 1 84 ? 9.348 -9.996 -2.274 1.00 93.38 84 GLU A O 1
ATOM 692 N N . SER A 1 85 ? 9.890 -11.564 -3.777 1.00 93.25 85 SER A N 1
ATOM 693 C CA . SER A 1 85 ? 10.942 -10.768 -4.428 1.00 93.25 85 SER A CA 1
ATOM 694 C C . SER A 1 85 ? 10.445 -9.489 -5.108 1.00 93.25 85 SER A C 1
ATOM 696 O O . SER A 1 85 ? 11.246 -8.621 -5.456 1.00 93.25 85 SER A O 1
ATOM 698 N N . LYS A 1 86 ? 9.128 -9.354 -5.289 1.00 94.81 86 LYS A N 1
ATOM 699 C CA . LYS A 1 86 ? 8.486 -8.191 -5.909 1.00 94.81 86 LYS A CA 1
ATOM 700 C C . LYS A 1 86 ? 8.014 -7.147 -4.900 1.00 94.81 86 LYS A C 1
ATOM 702 O O . LYS A 1 86 ? 7.515 -6.107 -5.328 1.00 94.81 86 LYS A O 1
ATOM 707 N N . ILE A 1 87 ? 8.088 -7.437 -3.602 1.00 96.75 87 ILE A N 1
ATOM 708 C CA . ILE A 1 87 ? 7.382 -6.681 -2.567 1.00 96.75 87 ILE A CA 1
ATOM 709 C C . ILE A 1 87 ? 8.323 -5.696 -1.876 1.00 96.75 87 ILE A C 1
ATOM 711 O O . ILE A 1 87 ? 9.408 -6.054 -1.418 1.00 96.75 87 ILE A O 1
ATOM 715 N N . PHE A 1 88 ? 7.858 -4.455 -1.772 1.00 97.62 88 PHE A N 1
ATOM 716 C CA . PHE A 1 88 ? 8.496 -3.388 -1.020 1.00 97.62 88 PHE A CA 1
ATOM 717 C C . PHE A 1 88 ? 7.493 -2.736 -0.067 1.00 97.62 88 PHE A C 1
ATOM 719 O O . PHE A 1 88 ? 6.463 -2.208 -0.485 1.00 97.62 88 PHE A O 1
ATOM 726 N N . GLU A 1 89 ? 7.783 -2.786 1.223 1.00 98.00 89 GLU A N 1
ATOM 727 C CA . GLU A 1 89 ? 7.032 -2.144 2.290 1.00 98.00 89 GLU A CA 1
ATOM 728 C C . GLU A 1 89 ? 7.664 -0.798 2.644 1.00 98.00 89 GLU A C 1
ATOM 730 O O . GLU A 1 89 ? 8.876 -0.693 2.817 1.00 98.00 89 GLU A O 1
ATOM 735 N N . ILE A 1 90 ? 6.838 0.234 2.819 1.00 97.00 90 ILE A N 1
ATOM 736 C CA . ILE A 1 90 ? 7.321 1.558 3.215 1.00 97.00 90 ILE A CA 1
ATOM 737 C C . ILE A 1 90 ? 6.420 2.205 4.265 1.00 97.00 90 ILE A C 1
ATOM 739 O O . ILE A 1 90 ? 5.238 2.454 4.024 1.00 97.00 90 ILE A O 1
ATOM 743 N N . ASP A 1 91 ? 6.998 2.567 5.414 1.00 97.50 91 ASP A N 1
ATOM 744 C CA . ASP A 1 91 ? 6.332 3.438 6.388 1.00 97.50 91 ASP A CA 1
ATOM 745 C C . ASP A 1 91 ? 6.295 4.886 5.888 1.00 97.50 91 ASP A C 1
ATOM 747 O O . ASP A 1 91 ? 7.323 5.539 5.692 1.00 97.50 91 ASP A O 1
ATOM 751 N N . CYS A 1 92 ? 5.080 5.388 5.691 1.00 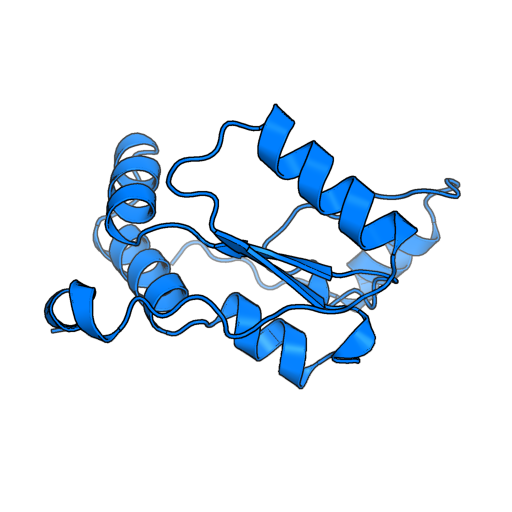97.56 92 CYS A N 1
ATOM 752 C CA . CYS A 1 92 ? 4.782 6.717 5.180 1.00 97.56 92 CYS A CA 1
ATOM 753 C C . CYS A 1 92 ? 4.371 7.711 6.284 1.00 97.56 92 CYS A C 1
ATOM 755 O O . CYS A 1 92 ? 3.921 8.814 5.967 1.00 97.56 92 CYS A O 1
ATOM 757 N N . SER A 1 93 ? 4.467 7.342 7.566 1.00 96.62 93 SER A N 1
ATOM 758 C CA . SER A 1 93 ? 3.930 8.123 8.694 1.00 96.62 93 SER A CA 1
ATOM 759 C C . SER A 1 93 ? 4.526 9.527 8.812 1.00 96.62 93 SER A C 1
ATOM 761 O O . SER A 1 93 ? 3.792 10.492 9.025 1.00 96.62 93 SER A O 1
ATOM 763 N N . GLU A 1 94 ? 5.839 9.652 8.616 1.00 95.38 94 GLU A N 1
ATOM 764 C CA . GLU A 1 94 ? 6.587 10.912 8.765 1.00 95.38 94 GLU A CA 1
ATOM 765 C C . GLU A 1 94 ? 7.213 11.396 7.448 1.00 95.38 94 GLU A C 1
ATOM 767 O O . GLU A 1 94 ? 8.072 12.280 7.429 1.00 95.38 94 GLU A O 1
ATOM 772 N N . LYS A 1 95 ? 6.785 10.821 6.321 1.00 96.31 95 LYS A N 1
ATOM 773 C CA . LYS A 1 95 ? 7.354 11.108 5.003 1.00 96.31 95 LYS A CA 1
ATOM 774 C C . LYS A 1 95 ? 6.421 11.985 4.181 1.00 96.31 95 LYS A C 1
ATOM 776 O O . LYS A 1 95 ? 5.199 11.840 4.204 1.00 96.31 95 LYS A O 1
ATOM 781 N N . ASN A 1 96 ? 7.012 12.901 3.421 1.00 97.12 96 ASN A N 1
ATOM 782 C CA . ASN A 1 96 ? 6.291 13.613 2.373 1.00 97.12 96 ASN A CA 1
ATOM 783 C C . ASN A 1 96 ? 6.231 12.747 1.091 1.00 97.12 96 ASN A C 1
ATOM 785 O O . ASN A 1 96 ? 7.000 11.788 0.963 1.00 97.12 96 ASN A O 1
ATOM 789 N N . PRO A 1 97 ? 5.347 13.071 0.130 1.00 97.50 97 PRO A N 1
ATOM 790 C CA . PRO A 1 97 ? 5.224 12.297 -1.104 1.00 97.50 97 PRO A CA 1
ATOM 791 C C . PRO A 1 97 ? 6.515 12.202 -1.926 1.00 97.50 97 PRO A C 1
ATOM 793 O O . PRO A 1 97 ? 6.773 11.158 -2.511 1.00 97.50 97 PRO A O 1
ATOM 796 N N . GLU A 1 98 ? 7.338 13.252 -1.958 1.00 98.19 98 GLU A N 1
ATOM 797 C CA . GLU A 1 98 ? 8.593 13.261 -2.726 1.00 98.19 98 GLU A CA 1
ATOM 798 C C . GLU A 1 98 ? 9.588 12.227 -2.184 1.00 98.19 98 GLU A C 1
ATOM 800 O O . GLU A 1 98 ? 10.171 11.467 -2.952 1.00 98.19 98 GLU A O 1
ATOM 805 N N . ASN A 1 99 ? 9.723 12.133 -0.859 1.00 97.94 99 ASN A N 1
ATOM 806 C CA . ASN A 1 99 ? 10.573 11.138 -0.205 1.00 97.94 99 ASN A CA 1
ATOM 807 C C . ASN A 1 99 ? 10.074 9.711 -0.470 1.00 97.94 99 ASN A C 1
ATOM 809 O O . ASN A 1 99 ? 10.873 8.845 -0.810 1.00 97.94 99 ASN A O 1
ATOM 813 N N . ILE A 1 100 ? 8.758 9.488 -0.380 1.00 97.88 100 ILE A N 1
ATOM 814 C CA . ILE A 1 100 ? 8.136 8.186 -0.669 1.00 97.88 100 ILE A CA 1
ATOM 815 C C . ILE A 1 100 ? 8.427 7.765 -2.114 1.00 97.88 100 ILE A C 1
ATOM 817 O O . ILE A 1 100 ? 8.856 6.642 -2.357 1.00 97.88 100 ILE A O 1
ATOM 821 N N . VAL A 1 101 ? 8.239 8.673 -3.076 1.00 97.94 101 VAL A N 1
ATOM 822 C CA . VAL A 1 101 ? 8.522 8.400 -4.492 1.00 97.94 101 VAL A CA 1
ATOM 823 C C . VAL A 1 101 ? 9.999 8.080 -4.708 1.00 97.94 101 VAL A C 1
ATOM 825 O O . VAL A 1 101 ? 10.307 7.127 -5.417 1.00 97.94 101 VAL A O 1
ATOM 828 N N . ASN A 1 102 ? 10.914 8.825 -4.083 1.00 97.88 102 ASN A N 1
ATOM 829 C CA . ASN A 1 102 ? 12.348 8.561 -4.205 1.00 97.88 102 ASN A CA 1
ATOM 830 C C . ASN A 1 102 ? 12.723 7.161 -3.696 1.00 97.88 102 ASN A C 1
ATOM 832 O O . ASN A 1 102 ? 13.494 6.467 -4.351 1.00 97.88 102 ASN A O 1
ATOM 836 N N . GLU A 1 103 ? 12.154 6.720 -2.573 1.00 96.94 103 GLU A N 1
ATOM 837 C CA . GLU A 1 103 ? 12.381 5.367 -2.050 1.00 96.94 103 GLU A CA 1
ATOM 838 C C . GLU A 1 103 ? 11.823 4.285 -2.982 1.00 96.94 103 GLU A C 1
ATOM 840 O O . GLU A 1 103 ? 12.504 3.296 -3.248 1.00 96.94 103 GLU A O 1
ATOM 845 N N . ILE A 1 104 ? 10.636 4.502 -3.560 1.00 96.62 104 ILE A N 1
ATOM 846 C CA . ILE A 1 104 ? 10.069 3.594 -4.566 1.00 96.62 104 ILE A CA 1
ATOM 847 C C . ILE A 1 104 ? 10.993 3.492 -5.786 1.00 96.62 104 ILE A C 1
ATOM 849 O O . ILE A 1 104 ? 11.254 2.391 -6.264 1.00 96.62 104 ILE A O 1
ATOM 853 N N . LEU A 1 105 ? 11.527 4.611 -6.282 1.00 96.75 105 LEU A N 1
ATOM 854 C CA . LEU A 1 105 ? 12.465 4.604 -7.410 1.00 96.75 105 LEU A CA 1
ATOM 855 C C . LEU A 1 105 ? 13.760 3.851 -7.072 1.00 96.75 105 LEU A C 1
ATOM 857 O O . LEU A 1 105 ? 14.225 3.046 -7.874 1.00 96.75 105 LEU A O 1
ATOM 861 N N . MET A 1 106 ? 14.305 4.044 -5.867 1.00 95.94 106 MET A N 1
ATOM 862 C CA . MET A 1 106 ? 15.480 3.296 -5.401 1.00 95.94 106 MET A CA 1
ATOM 863 C C . MET A 1 106 ? 15.219 1.788 -5.327 1.00 95.94 106 MET A C 1
ATOM 865 O O . MET A 1 106 ? 16.093 0.988 -5.676 1.00 95.94 106 MET A O 1
ATOM 869 N N . PHE A 1 107 ? 14.027 1.383 -4.891 1.00 95.00 107 PHE A N 1
ATOM 870 C CA . PHE A 1 107 ? 13.608 -0.015 -4.917 1.00 95.00 107 PHE A CA 1
ATOM 871 C C . PHE A 1 107 ? 13.542 -0.555 -6.352 1.00 95.00 107 PHE A C 1
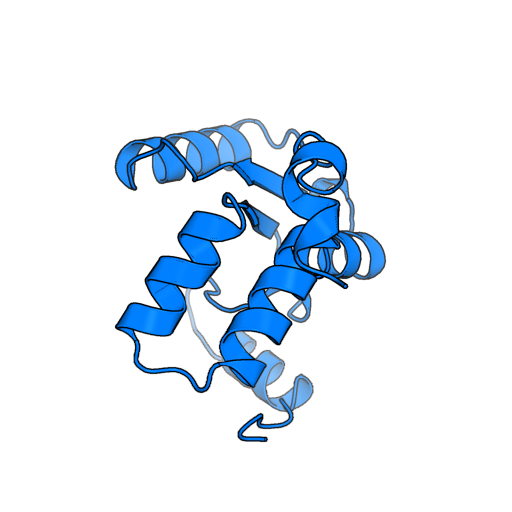ATOM 873 O O . PHE A 1 107 ? 14.120 -1.604 -6.629 1.00 95.00 107 PHE A O 1
ATOM 880 N N . LEU A 1 108 ? 12.914 0.169 -7.282 1.00 93.62 108 LEU A N 1
ATOM 881 C CA . LEU A 1 108 ? 12.803 -0.257 -8.683 1.00 93.62 108 LEU A CA 1
ATOM 882 C C . LEU A 1 108 ? 14.174 -0.400 -9.371 1.00 93.62 108 LEU A C 1
ATOM 884 O O . LEU A 1 108 ? 14.361 -1.311 -10.183 1.00 93.62 108 LEU A O 1
ATOM 888 N N . ASP A 1 109 ? 15.141 0.448 -9.011 1.00 94.44 109 ASP A N 1
ATOM 889 C CA . ASP A 1 109 ? 16.516 0.377 -9.515 1.00 94.44 109 ASP A CA 1
ATOM 890 C C . ASP A 1 109 ? 17.310 -0.786 -8.899 1.00 94.44 109 ASP A C 1
ATOM 892 O O . ASP A 1 109 ? 17.996 -1.528 -9.609 1.00 94.44 109 ASP A O 1
ATOM 896 N N . SER A 1 110 ? 17.238 -0.952 -7.574 1.00 92.25 110 SER A N 1
ATOM 897 C CA . SER A 1 110 ? 18.018 -1.961 -6.840 1.00 92.25 110 SER A CA 1
ATOM 898 C C . SER A 1 110 ? 17.431 -3.370 -6.921 1.00 92.25 110 SER A C 1
ATOM 900 O O . SER A 1 110 ? 18.178 -4.345 -6.822 1.00 92.25 110 SER A O 1
ATOM 902 N N . LYS A 1 111 ? 16.109 -3.475 -7.111 1.00 88.06 111 LYS A N 1
ATOM 903 C CA . LYS A 1 111 ? 15.314 -4.713 -7.111 1.00 88.06 111 LYS A CA 1
ATOM 904 C C . LYS A 1 111 ? 15.522 -5.560 -5.859 1.00 88.06 111 LYS A C 1
ATOM 906 O O . LYS A 1 111 ? 15.513 -6.788 -5.928 1.00 88.06 111 LYS A O 1
ATOM 911 N N . ASN A 1 112 ? 15.754 -4.899 -4.729 1.00 89.56 112 ASN A N 1
ATOM 912 C CA . ASN A 1 112 ? 15.924 -5.569 -3.454 1.00 89.56 112 ASN A CA 1
ATOM 913 C C . ASN A 1 112 ? 14.603 -5.518 -2.673 1.00 89.56 112 ASN A C 1
ATOM 915 O O . ASN A 1 112 ? 14.213 -4.425 -2.266 1.00 89.56 112 ASN A O 1
ATOM 919 N N . PRO A 1 113 ? 13.905 -6.650 -2.483 1.00 90.44 113 PRO A N 1
ATOM 920 C CA . PRO A 1 113 ? 12.682 -6.678 -1.692 1.00 90.44 113 PRO A CA 1
ATOM 921 C C . PRO A 1 113 ? 12.981 -6.323 -0.233 1.00 90.44 113 PRO A C 1
ATOM 923 O O . PRO A 1 113 ? 14.014 -6.708 0.320 1.00 90.44 113 PRO A O 1
ATOM 926 N N . GLU A 1 114 ? 12.059 -5.607 0.395 1.00 93.19 114 GLU A N 1
ATOM 927 C CA . GLU A 1 114 ? 12.154 -5.223 1.802 1.00 93.19 114 GLU A CA 1
ATOM 928 C C . GLU A 1 114 ? 10.742 -5.157 2.385 1.00 93.19 114 GLU A C 1
ATOM 930 O O . GLU A 1 114 ? 9.921 -4.382 1.906 1.00 93.19 114 GLU A O 1
ATOM 935 N N . TYR A 1 115 ? 10.434 -6.001 3.371 1.00 94.62 115 TYR A N 1
ATOM 936 C CA . TYR A 1 115 ? 9.123 -6.069 4.022 1.00 94.62 115 TYR A CA 1
ATOM 937 C C . TYR A 1 115 ? 9.211 -6.725 5.404 1.00 94.62 115 TYR A C 1
ATOM 939 O O . TYR A 1 115 ? 10.180 -7.417 5.715 1.00 94.62 115 TYR A O 1
ATOM 947 N N . GLY A 1 116 ? 8.178 -6.520 6.224 1.00 92.69 116 GLY A N 1
ATOM 948 C CA . GLY A 1 116 ? 8.090 -7.023 7.595 1.00 92.69 116 GLY A CA 1
ATOM 949 C C . GLY A 1 116 ? 8.865 -6.173 8.605 1.00 92.69 116 GLY A C 1
ATOM 950 O O . GLY A 1 116 ? 9.183 -6.654 9.691 1.00 92.69 116 GLY A O 1
ATOM 951 N N . ASN A 1 117 ? 9.186 -4.926 8.250 1.00 91.62 117 ASN A N 1
ATOM 952 C CA . ASN A 1 117 ? 9.980 -4.021 9.086 1.00 91.62 117 ASN A CA 1
ATOM 953 C C . ASN A 1 117 ? 9.115 -3.092 9.947 1.00 91.62 117 ASN A C 1
ATOM 955 O O . ASN A 1 117 ? 9.633 -2.411 10.833 1.00 91.62 117 ASN A O 1
ATOM 959 N N . VAL A 1 118 ? 7.806 -3.055 9.693 1.00 93.69 118 VAL A N 1
ATOM 960 C CA . VAL A 1 118 ? 6.842 -2.224 10.414 1.00 93.69 118 VAL A CA 1
ATOM 961 C C . VAL A 1 118 ? 5.938 -3.116 11.256 1.00 93.69 118 VAL A C 1
ATOM 963 O O . VAL A 1 118 ? 5.335 -4.052 10.743 1.00 93.69 118 VAL A O 1
ATOM 966 N N . SER A 1 119 ? 5.818 -2.809 12.548 1.00 93.75 119 SER A N 1
ATOM 967 C CA . SER A 1 119 ? 4.864 -3.460 13.449 1.00 93.75 119 SER A CA 1
ATOM 968 C C . SER A 1 119 ? 4.133 -2.406 14.264 1.00 93.75 119 SER A C 1
ATOM 970 O O . SER A 1 119 ? 4.748 -1.634 14.997 1.00 93.75 119 SER A O 1
ATOM 972 N N . TRP A 1 120 ? 2.808 -2.382 14.138 1.00 95.38 120 TRP A N 1
ATOM 973 C CA . TRP A 1 120 ? 1.938 -1.480 14.895 1.00 95.38 120 TRP A CA 1
ATOM 974 C C . TRP A 1 120 ? 1.294 -2.155 16.106 1.00 95.38 120 TRP A C 1
ATOM 976 O O . TRP A 1 120 ? 0.729 -1.477 16.965 1.00 95.38 120 TRP A O 1
ATOM 986 N N . LEU A 1 121 ? 1.335 -3.489 16.162 1.00 91.56 121 LEU A N 1
ATOM 987 C CA . LEU A 1 121 ? 0.541 -4.272 17.102 1.00 91.56 121 LEU A CA 1
ATOM 988 C C . LEU A 1 121 ? 0.870 -3.922 18.555 1.00 91.56 121 LEU A C 1
ATOM 990 O O . LEU A 1 121 ? -0.040 -3.735 19.354 1.00 91.56 121 LEU A O 1
ATOM 994 N N . GLU A 1 122 ? 2.152 -3.775 18.887 1.00 88.69 122 GLU A N 1
ATOM 995 C CA . GLU A 1 122 ? 2.588 -3.472 20.256 1.00 88.69 122 GLU A CA 1
ATOM 996 C C . GLU A 1 122 ? 2.107 -2.095 20.734 1.00 88.69 122 GLU A C 1
ATOM 998 O O . GLU A 1 122 ? 1.653 -1.955 21.871 1.00 88.69 122 GLU A O 1
ATOM 1003 N N . ASP A 1 123 ? 2.140 -1.097 19.853 1.00 92.31 123 ASP A N 1
ATOM 1004 C CA . ASP A 1 123 ? 1.804 0.287 20.192 1.00 92.31 123 ASP A CA 1
ATOM 1005 C C . ASP A 1 123 ? 0.295 0.556 20.197 1.00 92.31 123 ASP A C 1
ATOM 1007 O O . ASP A 1 123 ? -0.169 1.472 20.880 1.00 92.31 123 ASP A O 1
ATOM 1011 N N . TYR A 1 124 ? -0.480 -0.218 19.429 1.00 93.25 124 TYR A N 1
ATOM 1012 C CA . TYR A 1 124 ? -1.886 0.080 19.138 1.00 93.25 124 TYR A CA 1
ATOM 1013 C C . TYR A 1 124 ? -2.852 -1.087 19.382 1.00 93.25 124 TYR A C 1
ATOM 1015 O O . TYR A 1 124 ? -4.006 -0.996 18.966 1.00 93.25 124 TYR A O 1
ATOM 1023 N N . PHE A 1 125 ? -2.452 -2.150 20.094 1.00 91.12 125 PHE A N 1
ATOM 1024 C CA . PHE A 1 125 ? -3.340 -3.290 20.392 1.00 91.12 125 PHE A CA 1
ATOM 1025 C C . PHE A 1 125 ? -4.663 -2.891 21.074 1.00 91.12 125 PHE A C 1
ATOM 1027 O O . PHE A 1 125 ? -5.664 -3.580 20.931 1.00 91.12 125 PHE A O 1
ATOM 1034 N N . TYR A 1 126 ? -4.709 -1.767 21.793 1.00 91.12 126 TYR A N 1
ATOM 1035 C CA . TYR A 1 126 ? -5.933 -1.277 22.438 1.00 91.12 126 TYR A CA 1
ATOM 1036 C C . TYR A 1 126 ? -6.982 -0.743 21.444 1.00 91.12 126 TYR A C 1
ATOM 1038 O O . TYR A 1 126 ? -8.097 -0.417 21.843 1.00 91.12 126 TYR A O 1
ATOM 1046 N N . LEU A 1 127 ? -6.638 -0.587 20.158 1.00 88.88 127 LEU A N 1
ATOM 1047 C CA . LEU A 1 127 ? -7.577 -0.158 19.117 1.00 88.88 127 LEU A CA 1
ATOM 1048 C C . LEU A 1 127 ? -8.462 -1.298 18.592 1.00 88.88 127 LEU A C 1
ATOM 1050 O O . LEU A 1 127 ? -9.382 -1.009 17.832 1.00 88.88 127 LEU A O 1
ATOM 1054 N N . ILE A 1 128 ? -8.189 -2.549 18.977 1.00 79.12 128 ILE A N 1
ATOM 1055 C CA . ILE A 1 128 ? -8.908 -3.751 18.515 1.00 79.12 128 ILE A CA 1
ATOM 1056 C C . ILE A 1 128 ? -9.720 -4.447 19.616 1.00 79.12 128 ILE A C 1
ATOM 1058 O O . ILE A 1 128 ? -10.118 -5.600 19.451 1.00 79.12 128 ILE A O 1
ATOM 1062 N N . GLU A 1 129 ? -9.967 -3.746 20.727 1.00 61.44 129 GLU A N 1
ATOM 1063 C CA . GLU A 1 129 ? -10.846 -4.178 21.829 1.00 61.44 129 GLU A CA 1
ATOM 1064 C C . GLU A 1 129 ? -12.308 -3.735 21.654 1.00 61.44 129 GLU A C 1
ATOM 1066 O O . GLU A 1 129 ? -12.557 -2.576 21.241 1.00 61.44 129 GLU A O 1
#

InterPro domains:
  IPR020618 Adenylate kinase isoenzyme 6 [PTHR12595] (2-106)
  IPR027417 P-loop containing nucleoside triphosphate hydrolase [G3DSA:3.40.50.300] (1-128)
  IPR027417 P-loop containing nucleoside triphosphate hydrolase [SSF52540] (17-111)

Sequence (129 aa):
MDSFVVDFDKLTEYIRSIKTEDLILDGHVSHYLNPDYIVVLRANPLLIKNRLESRKYLPKKVMENVEAELLDVCLIESIEKNDESKIFEIDCSEKNPENIVNEILMFLDSKNPEYGNVSWLEDYFYLIE

pLDDT: mean 93.28, std 7.03, range [47.06, 98.19]

Organism: NCBI:txid637914

Secondary structure (DSSP, 8-state):
---PPP-HHHHHHHHHH---S-----STTGGGS--S-EEEEE--HHHHHHHHHHTT--HHHHHHHHHHHHTTHHHHHHHHHS-GGGEEEEE-TT--HHHHHHHHHHHHHH---B-S----HHHHGGGG-

Foldseek 3Di:
DPDDDDPLVVVLVVVVVDPDPDDDDDDLCSLVNQDQAEEAEAEALVVQLVVVVVVVDDNVVSLVVSVCRQVVVSVVVSVVRYDQLRYAYDYCHPPDPVVVVVVVVVCVVVSGGDDPPDHNCVVCVVSVD